Protein AF-A0A6L9ZTM5-F1 (afdb_monomer_lite)

Radius of gyration: 15.93 Å; chains: 1; bounding box: 37×45×43 Å

Sequence (130 aa):
MGIHNPERLGELWDSTRLSVILDEINKISDKIVLSGGWAWHFMTPENHTEFKHAHDHKDVDIFVKPDNFGELIAQLKQQEYEKTWTRFDRLPGSNTFSRYTKFVPLAGETIKVMLDIFVEEVPTLTSSRP

pLDDT: mean 88.81, std 12.76, range [39.16, 98.44]

Structure (mmCIF, N/CA/C/O backbone):
data_AF-A0A6L9ZTM5-F1
#
_entry.id   AF-A0A6L9ZTM5-F1
#
loop_
_atom_site.group_PDB
_atom_site.id
_atom_site.type_symbol
_atom_site.label_atom_id
_atom_site.label_alt_id
_atom_site.label_comp_id
_atom_site.label_asym_id
_atom_site.label_entity_id
_atom_site.label_seq_id
_atom_site.pdbx_PDB_ins_code
_atom_site.Cartn_x
_atom_site.Cartn_y
_atom_site.Cartn_z
_atom_site.occupancy
_atom_site.B_iso_or_equiv
_atom_site.auth_seq_id
_atom_site.auth_comp_id
_atom_site.auth_asym_id
_atom_site.auth_atom_id
_atom_site.pdbx_PDB_model_num
ATOM 1 N N . MET A 1 1 ? 17.122 -10.404 11.036 1.00 39.16 1 MET A N 1
ATOM 2 C CA . MET A 1 1 ? 16.192 -10.478 12.181 1.00 39.16 1 MET A CA 1
ATOM 3 C C . MET A 1 1 ? 16.160 -9.111 12.833 1.00 39.16 1 MET A C 1
ATOM 5 O O . MET A 1 1 ? 17.159 -8.714 13.419 1.00 39.16 1 MET A O 1
ATOM 9 N N . GLY A 1 2 ? 15.090 -8.343 12.617 1.00 43.59 2 GLY A N 1
ATOM 10 C CA . GLY A 1 2 ? 14.920 -7.056 13.290 1.00 43.59 2 GLY A CA 1
ATOM 11 C C . GLY A 1 2 ? 14.806 -7.273 14.796 1.00 43.59 2 GLY A C 1
ATOM 12 O O . GLY A 1 2 ? 14.263 -8.284 15.233 1.00 43.59 2 GLY A O 1
ATOM 13 N N . ILE A 1 3 ? 15.367 -6.355 15.578 1.00 44.06 3 ILE 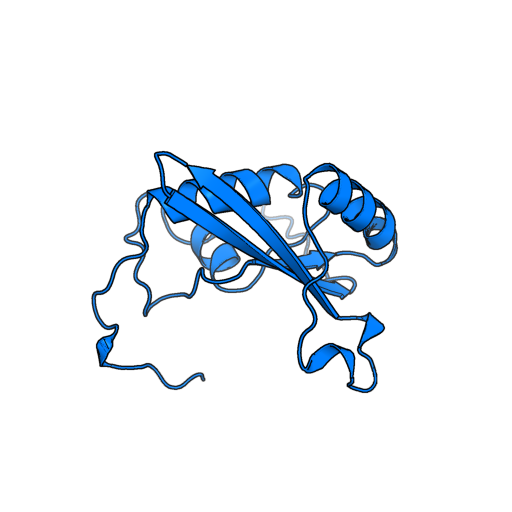A N 1
ATOM 14 C CA . ILE A 1 3 ? 15.304 -6.376 17.040 1.00 44.06 3 ILE A CA 1
ATOM 15 C C . ILE A 1 3 ? 13.820 -6.352 17.429 1.00 44.06 3 ILE A C 1
ATOM 17 O O . ILE A 1 3 ? 13.148 -5.339 17.234 1.00 44.06 3 ILE A O 1
ATOM 21 N N . HIS A 1 4 ? 13.295 -7.477 17.924 1.00 54.94 4 HIS A N 1
ATOM 22 C CA . HIS A 1 4 ? 11.971 -7.529 18.538 1.00 54.94 4 HIS A CA 1
ATOM 23 C C . HIS A 1 4 ? 11.973 -6.529 19.693 1.00 54.94 4 HIS A C 1
ATOM 25 O O . HIS A 1 4 ? 12.693 -6.743 20.663 1.00 54.94 4 HIS A O 1
ATOM 31 N N . ASN A 1 5 ? 11.208 -5.436 19.589 1.00 60.81 5 ASN A N 1
ATOM 32 C CA . ASN A 1 5 ? 10.960 -4.586 20.748 1.00 60.81 5 ASN A CA 1
ATOM 33 C C . ASN A 1 5 ? 10.039 -5.373 21.702 1.00 60.81 5 ASN A C 1
ATOM 35 O O . ASN A 1 5 ? 8.872 -5.575 21.345 1.00 60.81 5 ASN A O 1
ATOM 39 N N . PRO A 1 6 ? 10.522 -5.819 22.879 1.00 63.88 6 PRO A N 1
ATOM 40 C CA . PRO A 1 6 ? 9.717 -6.599 23.816 1.00 63.88 6 PRO A CA 1
ATOM 41 C C . PRO A 1 6 ? 8.488 -5.828 24.313 1.00 63.88 6 PRO A C 1
ATOM 43 O O . PRO A 1 6 ? 7.494 -6.441 24.685 1.00 63.88 6 PRO A O 1
ATOM 46 N N . GLU A 1 7 ? 8.527 -4.493 24.268 1.00 66.69 7 GLU A N 1
ATOM 47 C CA . GLU A 1 7 ? 7.440 -3.616 24.716 1.00 66.69 7 GLU A CA 1
ATOM 48 C C . GLU A 1 7 ? 6.182 -3.714 23.844 1.00 66.69 7 GLU A C 1
ATOM 50 O O . GLU A 1 7 ? 5.101 -3.367 24.300 1.00 66.69 7 GLU A O 1
ATOM 55 N N . ARG A 1 8 ? 6.298 -4.220 22.607 1.00 66.06 8 ARG A N 1
ATOM 56 C CA . ARG A 1 8 ? 5.160 -4.377 21.680 1.00 66.06 8 ARG A CA 1
ATOM 57 C C . ARG A 1 8 ? 4.513 -5.763 21.754 1.00 66.06 8 ARG A C 1
ATOM 59 O O . ARG A 1 8 ? 3.642 -6.089 20.940 1.00 66.06 8 ARG A O 1
ATOM 66 N N . LEU A 1 9 ? 4.960 -6.610 22.683 1.00 76.00 9 LEU A N 1
ATOM 67 C CA . LEU A 1 9 ? 4.402 -7.943 22.876 1.00 76.00 9 LEU A CA 1
ATOM 68 C C . LEU A 1 9 ? 2.940 -7.823 23.333 1.00 76.00 9 LEU A C 1
ATOM 70 O O . LEU A 1 9 ? 2.634 -7.149 24.309 1.00 76.00 9 LEU A O 1
ATOM 74 N N . GLY A 1 10 ? 2.032 -8.468 22.601 1.00 82.81 10 GLY A N 1
ATOM 75 C CA . GLY A 1 10 ? 0.589 -8.393 22.851 1.00 82.81 10 GLY A CA 1
ATOM 76 C C . GLY A 1 10 ? -0.131 -7.175 22.259 1.00 82.81 10 GLY A C 1
ATOM 77 O O . GLY A 1 10 ? -1.358 -7.158 22.277 1.00 82.81 10 GLY A O 1
ATOM 78 N N . GLU A 1 11 ? 0.571 -6.189 21.683 1.00 89.38 11 GLU A N 1
ATOM 79 C CA . GLU A 1 11 ? -0.117 -5.088 21.001 1.00 89.38 11 GLU A CA 1
ATOM 80 C C . GLU A 1 11 ? -0.790 -5.560 19.707 1.00 89.38 11 GLU A C 1
ATOM 82 O O . GLU A 1 11 ? -0.171 -6.218 18.862 1.00 89.38 11 GLU A O 1
ATOM 87 N N . LEU A 1 12 ? -2.038 -5.134 19.525 1.00 92.25 12 LEU A N 1
ATOM 88 C CA . LEU A 1 12 ? -2.815 -5.388 18.320 1.00 92.25 12 LEU A CA 1
ATOM 89 C C . LEU A 1 12 ? -2.638 -4.274 17.291 1.00 92.25 12 LEU A C 1
ATOM 91 O O . LEU A 1 12 ? -2.396 -3.103 17.619 1.00 92.25 12 LEU A O 1
ATOM 95 N N . TRP A 1 13 ? -2.776 -4.655 16.030 1.00 92.88 13 TRP A N 1
ATOM 96 C CA . TRP A 1 13 ? -3.090 -3.721 14.967 1.00 92.88 13 TRP A CA 1
ATOM 97 C C . TRP A 1 13 ? -4.520 -3.213 15.108 1.00 92.88 13 TRP A C 1
ATOM 99 O O . TRP A 1 13 ? -5.433 -3.953 15.466 1.00 92.88 13 TRP A O 1
ATOM 109 N N . ASP A 1 14 ? -4.697 -1.927 14.822 1.00 91.94 14 ASP A N 1
ATOM 110 C CA . ASP A 1 14 ? -6.020 -1.326 14.743 1.00 91.94 14 ASP A CA 1
ATOM 111 C C . ASP A 1 14 ? -6.754 -1.860 13.503 1.00 91.94 14 ASP A C 1
ATOM 113 O O . ASP A 1 14 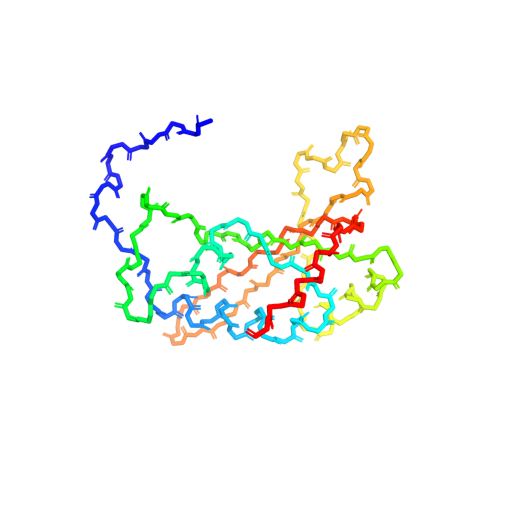? -6.262 -1.735 12.379 1.00 91.94 14 ASP A O 1
ATOM 117 N N . SER A 1 15 ? -7.917 -2.481 13.702 1.00 92.25 15 SER A N 1
ATOM 118 C CA . SER A 1 15 ? -8.669 -3.137 12.625 1.00 92.25 15 SER A CA 1
ATOM 119 C C . SER A 1 15 ? -9.186 -2.145 11.584 1.00 92.25 15 SER A C 1
ATOM 121 O O . SER A 1 15 ? -9.223 -2.466 10.397 1.00 92.25 15 SER A O 1
ATOM 123 N N . THR A 1 16 ? -9.521 -0.924 12.005 1.00 92.94 16 THR A N 1
ATOM 124 C CA . THR A 1 16 ? -9.955 0.155 11.112 1.00 92.94 16 THR A CA 1
ATOM 125 C C . THR A 1 16 ? -8.834 0.530 10.144 1.00 92.94 16 THR A C 1
ATOM 127 O O . THR A 1 16 ? -9.039 0.579 8.930 1.00 92.94 16 THR A O 1
ATOM 130 N N . ARG A 1 17 ? -7.613 0.709 10.659 1.00 94.31 17 ARG A N 1
ATOM 131 C CA . ARG A 1 17 ? -6.405 0.931 9.861 1.00 94.31 17 ARG A CA 1
ATOM 132 C C . ARG A 1 17 ? -6.164 -0.212 8.879 1.00 94.31 17 ARG A C 1
ATOM 134 O O . ARG A 1 17 ? -5.852 0.065 7.723 1.00 94.31 17 ARG A O 1
ATOM 141 N N . LEU A 1 18 ? -6.283 -1.465 9.323 1.00 94.44 18 LEU A N 1
ATOM 142 C CA . LEU A 1 18 ? -6.083 -2.619 8.442 1.00 94.44 18 LEU A CA 1
ATOM 143 C C . LEU A 1 18 ? -7.101 -2.638 7.300 1.00 94.44 18 LEU A C 1
ATOM 145 O O . LEU A 1 18 ? -6.702 -2.815 6.155 1.00 94.44 18 LEU A O 1
ATOM 149 N N . SER A 1 19 ? -8.379 -2.373 7.586 1.00 95.00 19 SER A N 1
ATOM 150 C CA . SER A 1 19 ? -9.425 -2.283 6.560 1.00 95.00 19 SER A CA 1
ATOM 151 C C . SER A 1 19 ? -9.096 -1.229 5.503 1.00 95.00 19 SER A C 1
ATOM 153 O O . SER A 1 19 ? -9.176 -1.511 4.313 1.00 95.00 19 SER A O 1
ATOM 155 N N . VAL A 1 20 ? -8.675 -0.032 5.924 1.00 96.69 20 VAL A N 1
ATOM 156 C CA . VAL A 1 20 ? -8.319 1.049 4.991 1.00 96.69 20 VAL A CA 1
ATOM 157 C C . VAL A 1 20 ? -7.146 0.653 4.098 1.00 96.69 20 VAL A C 1
ATOM 159 O O . VAL A 1 20 ? -7.171 0.908 2.897 1.00 96.69 20 VAL A O 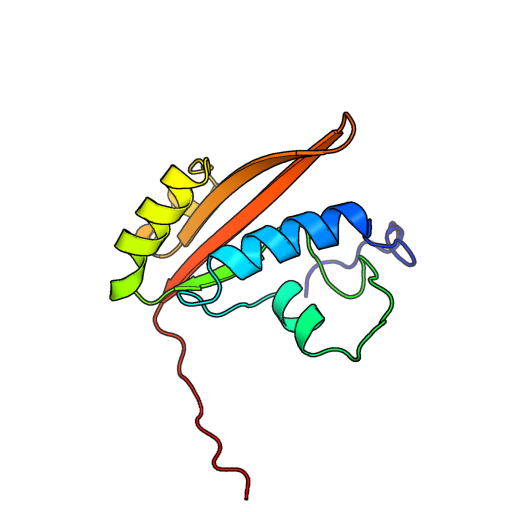1
ATOM 162 N N . ILE A 1 21 ? -6.107 0.038 4.665 1.00 97.00 21 ILE A N 1
ATOM 163 C CA . ILE A 1 21 ? -4.938 -0.373 3.879 1.00 97.00 21 ILE A CA 1
ATOM 164 C C . ILE A 1 21 ? -5.308 -1.515 2.926 1.00 97.00 21 ILE A C 1
ATOM 166 O O . ILE A 1 21 ? -4.907 -1.482 1.765 1.00 97.00 21 ILE A O 1
ATOM 170 N N . LEU A 1 22 ? -6.111 -2.480 3.378 1.00 96.19 22 LEU A N 1
ATOM 171 C CA . LEU A 1 22 ? -6.603 -3.579 2.552 1.00 96.19 22 LEU A CA 1
ATOM 172 C C . LEU A 1 22 ? -7.407 -3.068 1.345 1.00 96.19 22 LEU A C 1
ATOM 174 O O . LEU A 1 22 ? -7.189 -3.527 0.224 1.00 96.19 22 LEU A O 1
ATOM 178 N N . ASP A 1 23 ? -8.272 -2.073 1.547 1.00 97.31 23 ASP A N 1
ATOM 179 C CA . ASP A 1 23 ? -9.021 -1.432 0.462 1.00 97.31 23 ASP A CA 1
ATOM 180 C C . ASP A 1 23 ? -8.099 -0.768 -0.568 1.00 97.31 23 ASP A C 1
ATOM 182 O O . ASP A 1 23 ? -8.369 -0.817 -1.769 1.00 97.31 23 ASP A O 1
ATOM 186 N N . GLU A 1 24 ? -6.997 -0.155 -0.130 1.00 97.75 24 GLU A N 1
ATOM 187 C CA . GLU A 1 24 ? -6.007 0.426 -1.038 1.00 97.75 24 GLU A CA 1
ATOM 188 C C . GLU A 1 24 ? -5.186 -0.645 -1.776 1.00 97.75 24 GLU A C 1
ATOM 190 O O . GLU A 1 24 ? -4.957 -0.499 -2.977 1.00 97.75 24 GLU A O 1
ATOM 195 N N . ILE A 1 25 ? -4.807 -1.746 -1.114 1.00 97.38 25 ILE A N 1
ATOM 196 C CA . ILE A 1 25 ? -4.125 -2.891 -1.749 1.00 97.38 25 ILE A CA 1
ATOM 197 C C . ILE A 1 25 ? -5.001 -3.483 -2.855 1.00 97.38 25 ILE A C 1
ATOM 199 O O . ILE A 1 25 ? -4.534 -3.698 -3.976 1.00 97.38 25 ILE A O 1
ATOM 203 N N . ASN A 1 26 ? -6.286 -3.700 -2.571 1.00 97.00 26 ASN A N 1
ATOM 204 C CA . ASN A 1 26 ? -7.224 -4.297 -3.519 1.00 97.00 26 ASN A CA 1
ATOM 205 C C . ASN A 1 26 ? -7.322 -3.489 -4.824 1.00 97.00 26 ASN A C 1
ATOM 207 O O . ASN A 1 26 ? -7.401 -4.079 -5.903 1.00 97.00 26 ASN A O 1
ATOM 211 N N . LYS A 1 27 ? -7.224 -2.154 -4.755 1.00 97.50 27 LYS A N 1
ATOM 212 C CA . LYS A 1 27 ? -7.294 -1.260 -5.927 1.00 97.50 27 LYS A CA 1
ATOM 213 C C . LYS A 1 27 ? -6.139 -1.428 -6.914 1.00 97.50 27 LYS A C 1
ATOM 215 O O . LYS A 1 27 ? -6.292 -1.017 -8.061 1.00 97.50 27 LYS A O 1
ATOM 220 N N . ILE A 1 28 ? -5.000 -1.968 -6.483 1.00 97.06 28 ILE A N 1
ATOM 221 C CA . ILE A 1 28 ? -3.793 -2.136 -7.314 1.00 97.06 28 ILE A CA 1
ATOM 222 C C . ILE A 1 28 ? -3.377 -3.603 -7.483 1.00 97.06 28 ILE A C 1
ATOM 224 O O . ILE A 1 28 ? -2.348 -3.887 -8.097 1.00 97.06 28 ILE A O 1
ATOM 228 N N . SER A 1 29 ? -4.155 -4.530 -6.920 1.00 95.62 29 SER A N 1
ATOM 229 C CA . SER A 1 29 ? -3.810 -5.951 -6.790 1.00 95.62 29 SER A CA 1
ATOM 230 C C . SER A 1 29 ? -3.573 -6.674 -8.122 1.00 95.62 29 SER A C 1
ATOM 232 O O . SER A 1 29 ? -2.836 -7.653 -8.161 1.00 95.62 29 SER A O 1
ATOM 234 N N . ASP A 1 30 ? -4.127 -6.169 -9.224 1.00 95.06 30 ASP A N 1
ATOM 235 C CA . ASP A 1 30 ? -3.961 -6.706 -10.578 1.00 95.06 30 ASP A CA 1
ATOM 236 C C . ASP A 1 30 ? -2.574 -6.438 -11.187 1.00 95.06 30 ASP A C 1
ATOM 238 O O . ASP A 1 30 ? -2.197 -7.070 -12.175 1.00 95.06 30 ASP A O 1
ATOM 242 N N . LYS A 1 31 ? -1.802 -5.509 -10.610 1.00 95.06 31 LYS A N 1
ATOM 243 C CA . LYS A 1 31 ? -0.511 -5.054 -11.156 1.00 95.06 31 LYS A CA 1
ATOM 244 C C . LYS A 1 31 ? 0.691 -5.439 -10.305 1.00 95.06 31 LYS A C 1
ATOM 246 O O . LYS A 1 31 ? 1.823 -5.205 -10.735 1.00 95.06 31 LYS A O 1
ATOM 251 N N . ILE A 1 32 ? 0.466 -5.999 -9.119 1.00 95.94 32 ILE A N 1
ATOM 252 C CA . ILE A 1 32 ? 1.502 -6.168 -8.100 1.00 95.94 32 ILE A CA 1
ATOM 253 C C . ILE A 1 32 ? 1.630 -7.613 -7.621 1.00 95.94 32 ILE A C 1
ATOM 255 O O . ILE A 1 32 ? 0.718 -8.424 -7.747 1.00 95.94 32 ILE A O 1
ATOM 259 N N . VAL A 1 33 ? 2.762 -7.906 -6.992 1.00 96.31 33 VAL A N 1
ATOM 260 C CA . VAL A 1 33 ? 2.942 -9.059 -6.112 1.00 96.31 33 VAL A CA 1
ATOM 261 C C . VAL A 1 33 ? 3.166 -8.529 -4.702 1.00 96.31 33 VAL A C 1
ATOM 263 O O . VAL A 1 33 ? 4.074 -7.735 -4.467 1.00 96.31 33 VAL A O 1
ATOM 266 N N . LEU A 1 34 ? 2.328 -8.951 -3.763 1.00 96.00 34 LEU A N 1
ATOM 267 C CA . LEU A 1 34 ? 2.401 -8.530 -2.368 1.00 96.00 34 LEU A CA 1
ATOM 268 C C . LEU A 1 34 ? 3.503 -9.293 -1.614 1.00 96.00 34 LEU A C 1
ATOM 270 O O . LEU A 1 34 ? 3.710 -10.483 -1.851 1.00 96.00 34 LEU A O 1
ATOM 274 N N . SER A 1 35 ? 4.186 -8.623 -0.687 1.00 95.25 35 SER A N 1
ATOM 275 C CA . SER A 1 35 ? 5.245 -9.191 0.154 1.00 95.25 35 SER A CA 1
ATOM 276 C C . SER A 1 35 ? 5.114 -8.719 1.612 1.00 95.25 35 SER A C 1
ATOM 278 O O . SER A 1 35 ? 4.102 -8.137 2.012 1.00 95.25 35 SER A O 1
ATOM 280 N N . GLY A 1 36 ? 6.124 -9.012 2.432 1.00 93.88 36 GLY A N 1
ATOM 281 C CA . GLY A 1 36 ? 6.241 -8.503 3.797 1.00 93.88 36 GLY A CA 1
ATOM 282 C C . GLY A 1 36 ? 5.131 -8.993 4.729 1.00 93.88 36 GLY A C 1
ATOM 283 O O . GLY A 1 36 ? 4.632 -10.115 4.602 1.00 93.88 36 GLY A O 1
ATOM 284 N N . GLY A 1 37 ? 4.752 -8.151 5.694 1.00 93.88 37 GLY A N 1
ATOM 285 C CA . GLY A 1 37 ? 3.705 -8.489 6.662 1.00 93.88 37 GLY A CA 1
ATOM 286 C C . GLY A 1 37 ? 2.331 -8.675 6.018 1.00 93.88 37 GLY A C 1
ATOM 287 O O . GLY A 1 37 ? 1.591 -9.580 6.398 1.00 93.88 37 GLY A O 1
ATOM 288 N N . TRP A 1 38 ? 2.027 -7.911 4.968 1.00 95.50 38 TRP A N 1
ATOM 289 C CA . TRP A 1 38 ? 0.761 -8.034 4.250 1.00 95.50 38 TRP A CA 1
ATOM 290 C C . TRP A 1 38 ? 0.632 -9.352 3.485 1.00 95.50 38 TRP A C 1
ATOM 292 O O . TRP A 1 38 ? -0.444 -9.937 3.490 1.00 95.50 38 TRP A O 1
ATOM 302 N N . ALA A 1 39 ? 1.705 -9.903 2.910 1.00 94.50 39 ALA A N 1
ATOM 303 C CA . ALA A 1 39 ? 1.640 -11.264 2.369 1.00 94.50 39 ALA A CA 1
ATOM 304 C C . ALA A 1 39 ? 1.327 -12.299 3.464 1.00 94.50 39 ALA A C 1
ATOM 306 O O . ALA A 1 39 ? 0.555 -13.230 3.234 1.00 94.50 39 ALA A O 1
ATOM 307 N N . TRP A 1 40 ? 1.881 -12.131 4.673 1.00 93.00 40 TRP A N 1
ATOM 308 C CA . TRP A 1 40 ? 1.593 -13.031 5.794 1.00 93.00 40 TRP A CA 1
ATOM 309 C C . TRP A 1 40 ? 0.131 -12.967 6.251 1.00 93.00 40 TRP A C 1
ATOM 311 O O . TRP A 1 40 ? -0.441 -14.016 6.549 1.00 93.00 40 TRP A O 1
ATOM 321 N N . HIS A 1 41 ? -0.498 -11.785 6.214 1.00 92.12 41 HIS A N 1
ATOM 322 C CA . HIS A 1 41 ? -1.936 -11.623 6.473 1.00 92.12 41 HIS A CA 1
ATOM 323 C C . HIS A 1 41 ? -2.785 -12.554 5.595 1.00 92.12 41 HIS A C 1
ATOM 325 O O . HIS A 1 41 ? -3.616 -13.294 6.114 1.00 92.12 41 HIS A O 1
ATOM 331 N N . PHE A 1 42 ? -2.530 -12.591 4.283 1.00 90.50 42 PHE A N 1
ATOM 332 C CA . PHE A 1 42 ? -3.298 -13.427 3.347 1.00 90.50 42 PHE A CA 1
ATOM 333 C C . PHE A 1 42 ? -2.970 -14.925 3.413 1.00 90.50 42 PHE A C 1
ATOM 335 O O . PHE A 1 42 ? -3.762 -15.747 2.960 1.00 90.50 42 PHE A O 1
ATOM 342 N N . MET A 1 43 ? -1.804 -15.300 3.944 1.00 91.31 43 MET A N 1
ATOM 343 C CA . MET A 1 43 ? -1.406 -16.708 4.097 1.00 91.31 43 MET A CA 1
ATOM 344 C C . MET A 1 43 ? -1.863 -17.329 5.422 1.00 91.31 43 MET A C 1
ATOM 346 O O . MET A 1 43 ? -1.805 -18.549 5.587 1.00 91.31 43 MET A O 1
ATOM 350 N N . THR A 1 44 ? -2.273 -16.503 6.380 1.00 90.56 44 THR A N 1
ATOM 351 C CA . THR A 1 44 ? -2.700 -16.938 7.711 1.00 90.56 44 THR A CA 1
ATOM 352 C C . THR A 1 44 ? -4.199 -17.277 7.695 1.00 90.56 44 THR A C 1
ATOM 354 O O . THR A 1 44 ? -4.931 -16.722 6.875 1.00 90.56 44 THR A O 1
ATOM 357 N N . PRO A 1 45 ? -4.698 -18.193 8.556 1.00 92.19 45 PRO A N 1
ATOM 358 C CA . PRO A 1 45 ? -6.124 -18.503 8.613 1.00 92.19 45 PRO A CA 1
ATOM 359 C C . PRO A 1 45 ? -7.017 -17.270 8.776 1.00 92.19 45 PRO A C 1
ATOM 361 O O . PRO A 1 45 ? -6.631 -16.264 9.381 1.00 92.19 45 PRO A O 1
ATOM 364 N N . GLU A 1 46 ? -8.246 -17.380 8.283 1.00 87.62 46 GLU A N 1
ATOM 365 C CA . GLU A 1 46 ? -9.269 -16.358 8.489 1.00 87.62 46 GLU A CA 1
ATOM 366 C C . GLU A 1 46 ? -9.486 -16.089 9.987 1.00 87.62 46 GLU A C 1
ATOM 368 O O . GLU A 1 46 ? -9.421 -16.999 10.817 1.00 87.62 46 GLU A O 1
ATOM 373 N N . ASN A 1 47 ? -9.776 -14.830 10.330 1.00 85.88 47 ASN A N 1
ATOM 374 C CA . ASN A 1 47 ? -10.008 -14.360 11.704 1.00 85.88 47 ASN A CA 1
ATOM 375 C C . ASN A 1 47 ? -8.814 -14.518 12.663 1.00 85.88 47 ASN A C 1
ATOM 377 O O . ASN A 1 47 ? -9.001 -14.511 13.882 1.00 85.88 47 ASN A O 1
ATOM 381 N N . HIS A 1 48 ? -7.591 -14.661 12.148 1.00 89.25 48 HIS A N 1
ATOM 382 C CA . HIS A 1 48 ? -6.408 -14.635 12.999 1.00 89.25 48 HIS A CA 1
ATOM 383 C C . HIS A 1 48 ? -6.238 -13.277 13.690 1.00 89.25 48 HIS A C 1
ATOM 385 O O . HIS A 1 48 ? -6.594 -12.222 13.163 1.00 89.25 48 HIS A O 1
ATOM 391 N N . THR A 1 49 ? -5.666 -13.310 14.891 1.00 90.25 49 THR A N 1
ATOM 392 C CA . THR A 1 49 ? -5.394 -12.096 15.654 1.00 90.25 49 THR A CA 1
ATOM 393 C C . THR A 1 49 ? -4.154 -11.389 15.120 1.00 90.25 49 THR A C 1
ATOM 395 O O . THR A 1 49 ? -3.067 -11.962 15.036 1.00 90.25 49 THR A O 1
ATOM 398 N N . GLU A 1 50 ? -4.325 -10.111 14.814 1.00 90.69 50 GLU A N 1
ATOM 399 C CA . GLU A 1 50 ? -3.337 -9.265 14.162 1.00 90.69 50 GLU A CA 1
ATOM 400 C C . GLU A 1 50 ? -2.382 -8.604 15.164 1.00 90.69 50 GLU A C 1
ATOM 402 O O . GLU A 1 50 ? -2.582 -7.473 15.616 1.00 90.69 50 GLU A O 1
ATOM 407 N N . PHE A 1 51 ? -1.337 -9.332 15.558 1.00 89.75 51 PHE A N 1
ATOM 408 C CA . PHE A 1 51 ? -0.345 -8.851 16.516 1.00 89.75 51 PHE A CA 1
ATOM 409 C C . PHE A 1 51 ? 0.812 -8.106 15.846 1.00 89.75 51 PHE A C 1
ATOM 411 O O . PHE A 1 51 ? 1.556 -8.664 15.045 1.00 89.75 51 PHE A O 1
ATOM 418 N N . LYS A 1 52 ? 1.092 -6.887 16.316 1.00 89.25 52 LYS A N 1
ATOM 419 C CA . LYS A 1 52 ? 2.204 -6.042 15.839 1.00 89.25 52 LYS A CA 1
ATOM 420 C C . LYS A 1 52 ? 3.599 -6.653 15.968 1.00 89.25 52 LYS A C 1
ATOM 422 O O . LYS A 1 52 ? 4.536 -6.165 15.337 1.00 89.25 52 LYS A O 1
ATOM 427 N N . HIS A 1 53 ? 3.769 -7.629 16.857 1.00 85.31 53 HIS A N 1
ATOM 428 C CA . HIS A 1 53 ? 5.036 -8.333 17.052 1.00 85.31 53 HIS A CA 1
ATOM 429 C C . HIS A 1 53 ? 5.174 -9.565 16.152 1.00 85.31 53 HIS A C 1
ATOM 431 O O . HIS A 1 53 ? 6.289 -10.053 15.998 1.00 85.31 53 HIS A O 1
ATOM 437 N N . ALA A 1 54 ? 4.072 -10.077 15.601 1.00 85.94 54 ALA A N 1
ATOM 438 C CA . ALA A 1 54 ? 4.082 -11.233 14.718 1.00 85.94 54 ALA A CA 1
ATOM 439 C C . ALA A 1 54 ? 4.409 -10.804 13.277 1.00 85.94 54 ALA A C 1
ATOM 441 O O . ALA A 1 54 ? 5.265 -11.406 12.632 1.00 85.94 54 ALA A O 1
ATOM 442 N N . HIS A 1 55 ? 3.828 -9.687 12.835 1.00 85.00 55 HIS A N 1
ATOM 443 C CA . HIS A 1 55 ? 4.090 -9.046 11.549 1.00 85.00 55 HIS A CA 1
ATOM 444 C C . HIS A 1 55 ? 3.808 -7.547 11.587 1.00 85.00 55 HIS A C 1
ATOM 446 O O . HIS A 1 55 ? 2.987 -7.043 12.361 1.00 85.00 55 HIS A O 1
ATOM 452 N N . ASP A 1 56 ? 4.533 -6.817 10.741 1.00 87.00 56 ASP A N 1
ATOM 453 C CA . ASP A 1 56 ? 4.395 -5.370 10.614 1.00 87.00 56 ASP A CA 1
ATOM 454 C C . ASP A 1 56 ? 3.471 -5.014 9.437 1.00 87.00 56 ASP A C 1
ATOM 456 O O . ASP A 1 56 ? 3.643 -5.535 8.341 1.00 87.00 56 ASP A O 1
ATOM 460 N N . HIS A 1 57 ? 2.530 -4.097 9.673 1.00 91.88 57 HIS A N 1
ATOM 461 C CA . HIS A 1 57 ? 1.592 -3.529 8.692 1.00 91.88 57 HIS A CA 1
ATOM 462 C C . HIS A 1 57 ? 1.743 -2.003 8.573 1.00 91.88 57 HIS A C 1
ATOM 464 O O . HIS A 1 57 ? 0.799 -1.283 8.229 1.00 91.88 57 HIS A O 1
ATOM 470 N N . LYS A 1 58 ? 2.909 -1.453 8.941 1.00 92.19 58 LYS A N 1
ATOM 471 C CA . LYS A 1 58 ? 3.191 -0.011 8.790 1.00 92.19 58 LYS A CA 1
ATOM 472 C C . LYS A 1 58 ? 3.168 0.423 7.332 1.00 92.19 58 LYS A C 1
ATOM 474 O O . LYS A 1 58 ? 2.580 1.464 7.031 1.00 92.19 58 LYS A O 1
ATOM 479 N N . ASP 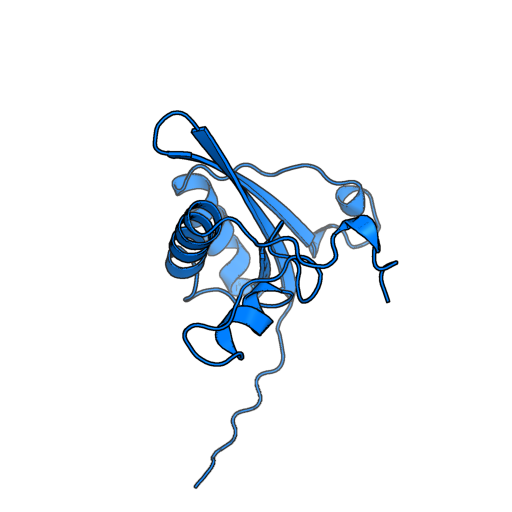A 1 59 ? 3.833 -0.342 6.484 1.00 94.44 59 ASP A N 1
ATOM 480 C CA . ASP A 1 59 ? 3.950 -0.189 5.042 1.00 94.44 59 ASP A CA 1
ATOM 481 C C . ASP A 1 59 ? 3.480 -1.462 4.331 1.00 94.44 59 ASP A C 1
ATOM 483 O O . ASP A 1 59 ? 3.301 -2.518 4.938 1.00 94.44 59 ASP A O 1
ATOM 487 N N . VAL A 1 60 ? 3.205 -1.316 3.039 1.00 97.81 60 VAL A N 1
ATOM 488 C CA . VAL A 1 60 ? 2.858 -2.403 2.131 1.00 97.81 60 VAL A CA 1
ATOM 489 C C . VAL A 1 60 ? 4.035 -2.608 1.189 1.00 97.81 60 VAL A C 1
ATOM 491 O O . VAL A 1 60 ? 4.275 -1.777 0.313 1.00 97.81 60 VAL A O 1
ATOM 494 N N . ASP A 1 61 ? 4.754 -3.712 1.362 1.00 96.94 61 ASP A N 1
ATOM 495 C CA . ASP A 1 61 ? 5.820 -4.114 0.448 1.00 96.94 61 ASP A CA 1
ATOM 496 C C . ASP A 1 61 ? 5.216 -4.763 -0.798 1.00 96.94 61 ASP A C 1
ATOM 498 O O . ASP A 1 61 ? 4.529 -5.787 -0.711 1.00 96.94 61 ASP A O 1
ATOM 502 N N . ILE A 1 62 ? 5.477 -4.181 -1.966 1.00 97.56 62 ILE A N 1
ATOM 503 C CA . ILE A 1 62 ? 4.947 -4.657 -3.242 1.00 97.56 62 ILE A CA 1
ATOM 504 C C . ILE A 1 62 ? 6.053 -4.753 -4.286 1.00 97.56 62 ILE A C 1
ATOM 506 O O . ILE A 1 62 ? 6.896 -3.867 -4.415 1.00 97.56 62 ILE A O 1
ATOM 510 N N . PHE A 1 63 ? 6.013 -5.811 -5.082 1.00 97.31 63 PHE A N 1
ATOM 511 C CA . PHE A 1 63 ? 6.799 -5.931 -6.298 1.00 97.31 63 PHE A CA 1
ATOM 512 C C . PHE A 1 63 ? 5.929 -5.620 -7.506 1.00 97.31 63 PHE A C 1
ATOM 514 O O . PHE A 1 63 ? 4.758 -5.996 -7.560 1.00 97.31 63 PHE A O 1
ATOM 521 N N . VAL A 1 64 ? 6.506 -4.957 -8.498 1.00 96.81 64 VAL A N 1
ATOM 522 C CA . VAL A 1 64 ? 5.846 -4.643 -9.764 1.00 96.81 64 VAL A CA 1
ATOM 523 C C . VAL A 1 64 ? 6.794 -4.941 -10.914 1.00 96.81 64 VAL A C 1
ATOM 525 O O . VAL A 1 64 ? 7.971 -4.575 -10.879 1.00 96.81 64 VAL A O 1
ATOM 528 N N . LYS A 1 65 ? 6.271 -5.586 -11.962 1.00 95.50 65 LYS A N 1
ATOM 529 C CA . LYS A 1 65 ? 7.041 -5.807 -13.188 1.00 95.50 65 LYS A CA 1
ATOM 530 C C . L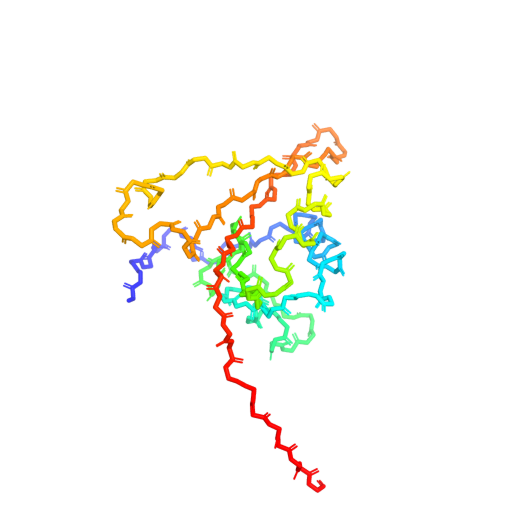YS A 1 65 ? 7.422 -4.459 -13.813 1.00 95.50 65 LYS A C 1
ATOM 532 O O . LYS A 1 65 ? 6.567 -3.571 -13.848 1.00 95.50 65 LYS A O 1
ATOM 537 N N . PRO A 1 66 ? 8.639 -4.306 -14.370 1.00 94.62 66 PRO A N 1
ATOM 538 C CA . PRO A 1 66 ? 9.057 -3.061 -15.017 1.00 94.62 66 PRO A CA 1
ATOM 539 C C . PRO A 1 66 ? 8.041 -2.517 -16.036 1.00 94.62 66 PRO A C 1
ATOM 541 O O . PRO A 1 66 ? 7.761 -1.319 -16.033 1.00 94.62 66 PRO A O 1
ATOM 544 N N . ASP A 1 67 ? 7.418 -3.398 -16.824 1.00 94.88 67 ASP A N 1
ATOM 545 C CA . ASP A 1 67 ? 6.427 -3.035 -17.848 1.00 94.88 67 ASP A CA 1
ATOM 546 C C . ASP A 1 67 ? 5.139 -2.429 -17.263 1.00 94.88 67 ASP A C 1
ATOM 548 O O . ASP A 1 67 ? 4.540 -1.540 -17.865 1.00 94.88 67 ASP A O 1
ATOM 552 N N . ASN A 1 68 ? 4.745 -2.847 -16.056 1.00 95.81 68 ASN A N 1
ATOM 553 C CA . ASN A 1 68 ? 3.552 -2.343 -15.367 1.00 95.81 68 ASN A CA 1
ATOM 554 C C . ASN A 1 68 ? 3.842 -1.095 -14.522 1.00 95.81 68 ASN A C 1
ATOM 556 O O . ASN A 1 68 ? 2.914 -0.428 -14.062 1.00 95.81 68 ASN A O 1
ATOM 560 N N . PHE A 1 69 ? 5.116 -0.766 -14.284 1.00 95.69 69 PHE A N 1
ATOM 561 C CA . PHE A 1 69 ? 5.493 0.286 -13.340 1.00 95.69 69 PHE A CA 1
ATOM 562 C C . PHE A 1 69 ? 4.943 1.657 -13.747 1.00 95.69 69 PHE A C 1
ATOM 564 O O . PHE A 1 69 ? 4.383 2.369 -12.915 1.00 95.69 69 PHE A O 1
ATOM 571 N N . GLY A 1 70 ? 5.051 2.022 -15.028 1.00 95.81 70 GLY A N 1
ATOM 572 C CA . GLY A 1 70 ? 4.549 3.308 -15.521 1.00 95.81 70 GLY A CA 1
ATOM 573 C C . GLY A 1 70 ? 3.041 3.476 -15.312 1.00 95.81 70 GLY A C 1
ATOM 574 O O . GLY A 1 70 ? 2.594 4.525 -14.842 1.00 95.81 70 GLY A O 1
ATOM 575 N N . GLU A 1 71 ? 2.272 2.426 -15.605 1.00 97.50 71 GLU A N 1
ATOM 576 C CA . GLU A 1 71 ? 0.823 2.399 -15.400 1.00 97.50 71 GLU A CA 1
ATOM 577 C C . GLU A 1 71 ? 0.464 2.460 -13.912 1.00 97.50 71 GLU A C 1
ATOM 579 O O . GLU A 1 71 ? -0.372 3.274 -13.517 1.00 97.50 71 GLU A O 1
ATOM 584 N N . LEU A 1 72 ? 1.150 1.678 -13.071 1.00 97.81 72 LEU A N 1
ATOM 585 C CA . LEU A 1 72 ? 0.957 1.702 -11.622 1.00 97.81 72 LEU A CA 1
ATOM 586 C C . LEU A 1 72 ? 1.187 3.109 -11.057 1.00 97.81 72 LEU A C 1
ATOM 588 O O . LEU A 1 72 ? 0.351 3.613 -10.314 1.00 97.81 72 LEU A O 1
ATOM 592 N N . ILE A 1 73 ? 2.277 3.787 -11.434 1.00 97.56 73 ILE A N 1
ATOM 593 C CA . ILE A 1 73 ? 2.549 5.150 -10.954 1.00 97.56 73 ILE A CA 1
ATOM 594 C C . ILE A 1 73 ? 1.480 6.143 -11.428 1.00 97.56 73 ILE A C 1
ATOM 596 O O . ILE A 1 73 ? 1.098 7.037 -10.667 1.00 97.56 73 ILE A O 1
ATOM 600 N N . ALA A 1 74 ? 0.985 6.012 -12.661 1.00 97.81 74 ALA A N 1
ATOM 601 C CA . ALA A 1 74 ? -0.104 6.851 -13.154 1.00 97.81 74 ALA A CA 1
ATOM 602 C C . ALA A 1 74 ? -1.391 6.635 -12.340 1.00 97.81 74 ALA A C 1
ATOM 604 O O . ALA A 1 74 ? -2.014 7.609 -11.914 1.00 97.81 74 ALA A O 1
ATOM 605 N N . GLN A 1 75 ? -1.740 5.377 -12.064 1.00 98.06 75 GLN A N 1
ATOM 606 C CA . GLN A 1 75 ? -2.886 5.012 -11.237 1.00 98.06 75 GLN A CA 1
ATOM 607 C C . GLN A 1 75 ? -2.742 5.538 -9.800 1.00 98.06 75 GLN A C 1
ATOM 609 O O . GLN A 1 75 ? -3.665 6.160 -9.281 1.00 98.06 75 GLN A O 1
ATOM 614 N N . LEU A 1 76 ? -1.579 5.360 -9.168 1.00 98.25 76 LEU A N 1
ATOM 615 C CA . LEU A 1 76 ? -1.316 5.843 -7.809 1.00 98.25 76 LEU A CA 1
ATOM 616 C C . LEU A 1 76 ? -1.474 7.366 -7.707 1.00 98.25 76 LEU A C 1
ATOM 618 O O . LEU A 1 76 ? -2.127 7.856 -6.789 1.00 98.25 76 LEU A O 1
ATOM 622 N N . LYS A 1 77 ? -0.961 8.124 -8.682 1.00 97.88 77 LYS A N 1
ATOM 623 C CA . LYS A 1 77 ? -1.150 9.584 -8.733 1.00 97.88 77 LYS A CA 1
ATOM 624 C C . LYS A 1 77 ? -2.620 9.984 -8.860 1.00 97.88 77 LYS A C 1
ATOM 626 O O . LYS A 1 77 ? -3.045 10.921 -8.196 1.00 97.88 77 LYS A O 1
ATOM 631 N N . GLN A 1 78 ? -3.400 9.279 -9.686 1.00 97.81 78 GLN A N 1
ATOM 632 C CA . GLN A 1 78 ? -4.852 9.503 -9.791 1.00 97.81 78 GLN A CA 1
ATOM 633 C C . GLN A 1 78 ? -5.579 9.187 -8.480 1.00 97.81 78 GLN A C 1
ATOM 635 O O . GLN A 1 78 ? -6.599 9.795 -8.176 1.00 97.81 78 GLN A O 1
ATOM 640 N N . GLN A 1 79 ? -5.039 8.254 -7.699 1.00 97.31 79 GLN A N 1
ATOM 641 C CA . GLN A 1 79 ? -5.520 7.895 -6.370 1.00 97.31 79 GLN A CA 1
ATOM 642 C C . GLN A 1 79 ? -4.928 8.768 -5.252 1.00 97.31 79 GLN A C 1
ATOM 644 O O . GLN A 1 79 ? -5.060 8.395 -4.088 1.00 97.31 79 GLN A O 1
ATOM 649 N N . GLU A 1 80 ? -4.308 9.906 -5.589 1.00 98.00 80 GLU A N 1
ATOM 650 C CA . GLU A 1 80 ? -3.763 10.899 -4.649 1.00 98.00 80 GLU A CA 1
ATOM 651 C C . GLU A 1 80 ? -2.564 10.406 -3.820 1.00 98.00 80 GLU A C 1
ATOM 653 O O . GLU A 1 80 ? -2.273 10.931 -2.746 1.00 98.00 80 GLU A O 1
ATOM 658 N N . TYR A 1 81 ? -1.833 9.405 -4.314 1.00 98.44 81 TYR A N 1
ATOM 659 C CA . TYR A 1 81 ? -0.538 9.052 -3.741 1.00 98.44 81 TYR A CA 1
ATOM 660 C C . TYR A 1 81 ? 0.552 10.028 -4.180 1.00 98.44 81 TYR A C 1
ATOM 662 O O . TYR A 1 81 ? 0.704 10.351 -5.361 1.00 98.44 81 TYR A O 1
ATOM 670 N N . GLU A 1 82 ? 1.411 10.384 -3.231 1.00 97.94 82 GLU A N 1
ATOM 671 C CA . GLU A 1 82 ? 2.580 11.225 -3.459 1.00 97.94 82 GLU A CA 1
ATOM 672 C C . GLU A 1 82 ? 3.877 10.453 -3.227 1.00 97.94 82 GLU A C 1
ATOM 674 O O . GLU A 1 82 ? 4.002 9.665 -2.281 1.00 97.94 82 GLU A O 1
ATOM 679 N N . LYS A 1 83 ? 4.888 10.714 -4.067 1.00 96.69 83 LYS A N 1
ATOM 680 C CA . LYS A 1 83 ? 6.223 10.147 -3.861 1.00 96.69 83 LYS A CA 1
ATOM 681 C C . LYS A 1 83 ? 6.799 10.688 -2.552 1.00 96.69 83 LYS A C 1
ATOM 683 O O . LYS A 1 83 ? 6.985 11.891 -2.389 1.00 96.69 83 LYS A O 1
ATOM 688 N N . THR A 1 84 ? 7.145 9.786 -1.643 1.00 96.25 84 THR A N 1
ATOM 689 C CA . THR A 1 84 ? 7.814 10.103 -0.381 1.00 96.25 84 THR A CA 1
ATOM 690 C C . THR A 1 84 ? 9.303 9.829 -0.515 1.00 96.25 84 THR A C 1
ATOM 692 O O . THR A 1 84 ? 9.710 8.703 -0.787 1.00 96.25 84 THR A O 1
ATOM 695 N N . TRP A 1 85 ? 10.127 10.850 -0.297 1.00 92.62 85 TRP A N 1
ATOM 696 C CA . TRP A 1 85 ? 11.578 10.696 -0.331 1.00 92.62 85 TRP A CA 1
ATOM 697 C C . TRP A 1 85 ? 12.082 9.897 0.869 1.00 92.62 85 TRP A C 1
ATOM 699 O O . TRP A 1 85 ? 11.731 10.166 2.019 1.00 92.62 85 TRP A O 1
ATOM 709 N N . THR A 1 86 ? 12.951 8.937 0.595 1.00 89.81 86 THR A N 1
ATOM 710 C CA . THR A 1 86 ? 13.591 8.072 1.579 1.00 89.81 86 THR A CA 1
ATOM 711 C C . THR A 1 86 ? 15.110 8.231 1.521 1.00 89.81 86 THR A C 1
ATOM 713 O O . THR A 1 86 ? 15.676 8.833 0.606 1.00 89.81 86 THR A O 1
ATOM 716 N N . ARG A 1 87 ? 15.814 7.646 2.495 1.00 87.31 87 ARG A N 1
ATOM 717 C CA . ARG A 1 87 ? 17.283 7.561 2.448 1.00 87.31 87 ARG A CA 1
ATOM 718 C C . ARG A 1 87 ? 17.798 6.702 1.285 1.00 87.31 87 ARG A C 1
ATOM 720 O O . ARG A 1 87 ? 18.951 6.860 0.895 1.00 87.31 87 ARG A O 1
ATOM 727 N N . PHE A 1 88 ? 16.966 5.803 0.756 1.00 84.00 88 PHE A N 1
ATOM 728 C CA . PHE A 1 88 ? 17.341 4.862 -0.298 1.00 84.00 88 PHE A CA 1
ATOM 729 C C . PHE A 1 88 ? 17.352 5.515 -1.683 1.00 84.00 88 PHE A C 1
ATOM 731 O O . PHE A 1 88 ? 18.107 5.081 -2.545 1.00 84.00 88 PHE A O 1
ATOM 738 N N . ASP A 1 89 ? 16.626 6.624 -1.874 1.00 84.69 89 ASP A N 1
ATOM 739 C CA . ASP A 1 89 ? 16.598 7.366 -3.142 1.00 84.69 89 ASP A CA 1
ATOM 740 C C . ASP A 1 89 ? 17.979 7.896 -3.580 1.00 84.69 89 ASP A C 1
ATOM 742 O O . ASP A 1 89 ? 18.189 8.198 -4.753 1.00 84.69 89 ASP A O 1
ATOM 746 N N . ARG A 1 90 ? 18.933 8.017 -2.646 1.00 82.44 90 ARG A N 1
ATOM 747 C CA . ARG A 1 90 ? 20.298 8.511 -2.904 1.00 82.44 90 ARG A CA 1
ATOM 748 C C . ARG A 1 90 ? 21.324 7.402 -3.154 1.00 82.44 90 ARG A C 1
ATOM 750 O O . ARG A 1 90 ? 22.489 7.714 -3.387 1.00 82.44 90 ARG A O 1
ATOM 757 N N . LEU A 1 91 ? 20.934 6.132 -3.049 1.00 78.88 91 LEU A N 1
ATOM 758 C CA . LEU A 1 91 ? 21.857 5.008 -3.190 1.00 78.88 91 LEU A CA 1
ATOM 759 C C . LEU A 1 91 ? 22.022 4.589 -4.662 1.00 78.88 91 LEU A C 1
ATOM 761 O O . LEU A 1 91 ? 21.090 4.741 -5.452 1.00 78.88 91 LEU A O 1
ATOM 765 N N . PRO A 1 92 ? 23.182 4.027 -5.049 1.00 70.56 92 PRO A N 1
ATOM 766 C CA . PRO A 1 92 ? 23.339 3.381 -6.349 1.00 70.56 92 PRO A CA 1
ATOM 767 C C . PRO A 1 92 ? 22.268 2.297 -6.536 1.00 70.56 92 PRO A C 1
ATOM 769 O O . PRO A 1 92 ? 22.089 1.455 -5.660 1.00 70.56 92 PRO A O 1
ATOM 772 N N . GLY A 1 93 ? 21.548 2.329 -7.660 1.00 66.94 93 GLY A N 1
ATOM 773 C CA . GLY A 1 93 ? 20.411 1.433 -7.901 1.00 66.94 93 GLY A CA 1
ATOM 774 C C . GLY A 1 93 ? 19.058 1.945 -7.389 1.00 66.94 93 GLY A C 1
ATOM 775 O O . GLY A 1 93 ? 18.082 1.213 -7.480 1.00 66.94 93 GLY A O 1
ATOM 776 N N . SER A 1 94 ? 18.948 3.198 -6.926 1.00 68.12 94 SER A N 1
ATOM 777 C CA . SER A 1 94 ? 17.694 3.792 -6.418 1.00 68.12 94 SER A CA 1
ATOM 778 C C . SER A 1 94 ? 16.510 3.803 -7.393 1.00 68.12 94 SER A C 1
ATOM 780 O O . SER A 1 94 ? 15.388 4.079 -6.982 1.00 68.12 94 SER A O 1
ATOM 782 N N . ASN A 1 95 ? 16.721 3.468 -8.667 1.00 73.00 95 ASN A N 1
ATOM 783 C CA . ASN A 1 95 ? 15.650 3.337 -9.654 1.00 73.00 95 ASN A CA 1
ATOM 784 C C . ASN A 1 95 ? 14.763 2.101 -9.425 1.00 73.00 95 ASN A C 1
ATOM 786 O O . ASN A 1 95 ? 13.692 2.024 -10.019 1.00 73.00 95 ASN A O 1
ATOM 790 N N . THR A 1 96 ? 15.195 1.136 -8.607 1.00 87.94 96 THR A N 1
ATOM 791 C CA . THR A 1 96 ? 14.438 -0.100 -8.350 1.00 87.94 96 THR A CA 1
ATOM 792 C C . THR A 1 96 ? 13.536 -0.016 -7.125 1.00 87.94 96 THR A C 1
ATOM 794 O O . THR A 1 96 ? 12.766 -0.940 -6.889 1.00 87.94 96 THR A O 1
ATOM 797 N N . PHE A 1 97 ? 13.599 1.073 -6.355 1.00 93.31 97 PHE A N 1
ATOM 798 C CA . PHE A 1 97 ? 12.774 1.270 -5.167 1.00 93.31 97 PHE A CA 1
ATOM 799 C C . PHE A 1 97 ? 12.133 2.655 -5.163 1.00 93.31 97 PHE A C 1
ATOM 801 O O . PHE A 1 97 ? 12.787 3.668 -5.409 1.00 93.31 97 PHE A O 1
ATOM 808 N N . SER A 1 98 ? 10.853 2.720 -4.810 1.00 94.12 98 SER A N 1
ATOM 809 C CA . SER A 1 98 ? 10.182 3.989 -4.548 1.00 94.12 98 SER A CA 1
ATOM 810 C C . SER A 1 98 ? 9.112 3.843 -3.477 1.00 94.12 98 SER A C 1
ATOM 812 O O . SER A 1 98 ? 8.405 2.842 -3.439 1.00 94.12 98 SER A O 1
ATOM 814 N N . ARG A 1 99 ? 8.971 4.864 -2.625 1.00 97.00 99 ARG A N 1
ATOM 815 C CA . ARG A 1 99 ? 7.899 4.932 -1.632 1.00 97.00 99 ARG A CA 1
ATOM 816 C C . ARG A 1 99 ? 6.833 5.923 -2.067 1.00 97.00 99 ARG A C 1
ATOM 818 O O . ARG A 1 99 ? 7.148 7.068 -2.399 1.00 97.00 99 ARG A O 1
ATOM 825 N N . TYR A 1 100 ? 5.577 5.506 -1.997 1.00 98.12 100 TYR A N 1
ATOM 826 C CA . TYR A 1 100 ? 4.418 6.366 -2.210 1.00 98.12 100 TYR A CA 1
ATOM 827 C C . TYR A 1 100 ? 3.546 6.378 -0.962 1.00 98.12 100 TYR A C 1
ATOM 829 O O . TYR A 1 100 ? 3.330 5.345 -0.336 1.00 98.12 100 TYR A O 1
ATOM 837 N N . THR A 1 101 ? 3.056 7.553 -0.582 1.00 98.44 101 THR A N 1
ATOM 838 C CA . THR A 1 101 ? 2.194 7.720 0.590 1.00 98.44 101 THR A CA 1
ATOM 839 C C . THR A 1 101 ? 0.878 8.350 0.178 1.00 98.44 101 THR A C 1
ATOM 841 O O . THR A 1 101 ? 0.866 9.280 -0.623 1.00 98.44 101 THR A O 1
ATOM 844 N N . LYS A 1 102 ? -0.203 7.894 0.804 1.00 98.25 102 LYS A N 1
ATOM 845 C CA . LYS A 1 102 ? -1.503 8.554 0.799 1.00 98.25 102 LYS A CA 1
ATOM 846 C C . LYS A 1 102 ? -2.001 8.737 2.225 1.00 98.25 102 LYS A C 1
ATOM 848 O O . LYS A 1 102 ? -1.708 7.934 3.113 1.00 98.25 102 LYS A O 1
ATOM 853 N N . PHE A 1 103 ? -2.764 9.797 2.437 1.00 97.69 103 PHE A N 1
ATOM 854 C CA . PHE A 1 103 ? -3.439 10.085 3.693 1.00 97.69 103 PHE A CA 1
ATOM 855 C C . PHE A 1 103 ? -4.944 9.945 3.473 1.00 97.69 103 PHE A C 1
ATOM 857 O O . PHE A 1 103 ? -5.532 10.736 2.746 1.00 97.69 103 PHE A O 1
ATOM 864 N N . VAL A 1 104 ? -5.554 8.920 4.066 1.00 97.00 104 VAL A N 1
ATOM 865 C CA . VAL A 1 104 ? -6.981 8.612 3.915 1.00 97.00 104 VAL A CA 1
ATOM 866 C C . VAL A 1 104 ? -7.741 9.155 5.128 1.00 97.00 104 VAL A C 1
ATOM 868 O O . VAL A 1 104 ? -7.519 8.661 6.237 1.00 97.00 104 VAL A O 1
ATOM 871 N N . PRO A 1 105 ? -8.621 10.159 4.967 1.00 94.94 105 PRO A N 1
ATOM 872 C CA . PRO A 1 105 ? -9.459 10.644 6.059 1.00 94.94 105 PRO A CA 1
ATOM 873 C C . PRO A 1 105 ? -10.526 9.607 6.427 1.00 94.94 105 PRO A C 1
ATOM 875 O O . PRO A 1 105 ? -11.229 9.106 5.550 1.00 94.94 105 PRO A O 1
ATOM 878 N N . LEU A 1 106 ? -10.690 9.314 7.717 1.00 91.88 106 LEU A N 1
ATOM 879 C CA . LEU A 1 106 ? -11.725 8.415 8.218 1.00 91.88 106 LEU A CA 1
ATOM 880 C C . LEU A 1 106 ? -12.165 8.821 9.627 1.00 91.88 106 LEU A C 1
ATOM 882 O O . LEU A 1 106 ? -11.354 8.878 10.542 1.00 91.88 106 LEU A O 1
ATOM 886 N N . ALA A 1 107 ? -13.462 9.094 9.800 1.00 85.62 107 ALA A N 1
ATOM 887 C CA . ALA A 1 107 ? -14.096 9.367 1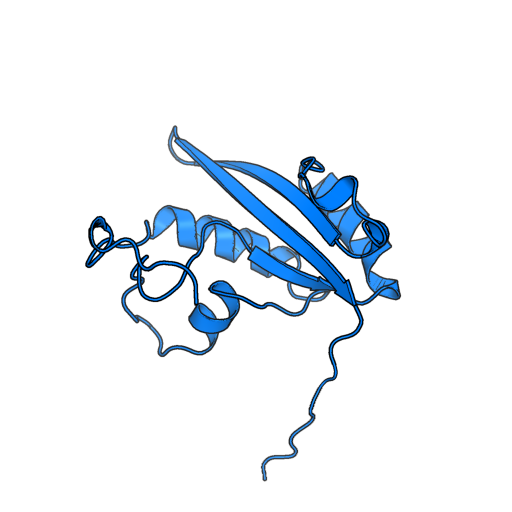1.097 1.00 85.62 107 ALA A CA 1
ATOM 888 C C . ALA A 1 107 ? -13.382 10.417 11.987 1.00 85.62 107 ALA A C 1
ATOM 890 O O . ALA A 1 107 ? -13.376 10.302 13.208 1.00 85.62 107 ALA A O 1
ATOM 891 N N . GLY A 1 108 ? -12.807 11.464 11.384 1.00 87.25 108 GLY A N 1
ATOM 892 C CA . GLY A 1 108 ? -12.089 12.524 12.110 1.00 87.25 108 GLY A CA 1
ATOM 893 C C . GLY A 1 108 ? -10.604 12.235 12.354 1.00 87.25 108 GLY A C 1
ATOM 894 O O . GLY A 1 108 ? -9.899 13.095 12.877 1.00 87.25 108 GLY A O 1
ATOM 895 N N . GLU A 1 109 ? -10.117 11.075 11.922 1.00 91.25 109 GLU A N 1
ATOM 896 C CA . GLU A 1 109 ? -8.706 10.710 11.897 1.00 91.25 109 GLU A CA 1
ATOM 897 C C . GLU A 1 109 ? -8.179 10.635 10.459 1.00 91.25 109 GLU A C 1
ATOM 899 O O . GLU A 1 109 ? -8.934 10.653 9.483 1.00 91.25 109 GLU A O 1
ATOM 904 N N . THR A 1 110 ? -6.857 10.535 10.327 1.00 94.44 110 THR A N 1
ATOM 905 C CA . THR A 1 110 ? -6.188 10.362 9.038 1.00 94.44 110 THR A CA 1
ATOM 906 C C . THR A 1 110 ? -5.308 9.125 9.088 1.00 94.44 110 THR A C 1
ATOM 908 O O . THR A 1 110 ? -4.307 9.077 9.807 1.00 94.44 110 THR A O 1
ATOM 911 N N . ILE A 1 111 ? -5.639 8.134 8.266 1.00 96.31 111 ILE A N 1
ATOM 912 C CA . ILE A 1 111 ? -4.865 6.907 8.130 1.00 96.31 111 ILE A CA 1
ATOM 913 C C . ILE A 1 111 ? -3.817 7.093 7.038 1.00 96.31 111 ILE A C 1
ATOM 915 O O . ILE A 1 111 ? -4.123 7.256 5.859 1.00 96.31 111 ILE A O 1
ATOM 919 N N . LYS A 1 112 ? -2.544 7.049 7.434 1.00 97.25 112 LYS A N 1
ATOM 920 C CA . LYS A 1 112 ? -1.423 7.020 6.492 1.00 97.25 112 LYS A CA 1
ATOM 921 C C . LYS A 1 112 ? -1.253 5.619 5.904 1.00 97.25 112 LYS A C 1
ATOM 923 O O . LYS A 1 112 ? -0.971 4.681 6.661 1.00 97.25 112 LYS A O 1
ATOM 928 N N . VAL A 1 113 ? -1.329 5.522 4.580 1.00 98.19 113 VAL A N 1
ATOM 929 C CA . VAL A 1 113 ? -1.008 4.333 3.780 1.00 98.19 113 VAL A CA 1
ATOM 930 C C . VAL A 1 113 ? 0.334 4.569 3.095 1.00 98.19 113 VAL A C 1
ATOM 932 O O . VAL A 1 113 ? 0.533 5.610 2.472 1.00 98.19 113 VAL A O 1
ATOM 935 N N . MET A 1 114 ? 1.277 3.641 3.256 1.00 98.25 114 MET A N 1
ATOM 936 C CA . MET A 1 114 ? 2.609 3.704 2.649 1.00 98.25 114 MET A CA 1
ATOM 937 C C . MET A 1 114 ? 2.817 2.467 1.787 1.00 98.25 114 MET A C 1
ATOM 939 O O . MET A 1 114 ? 2.663 1.357 2.284 1.00 98.25 114 MET A O 1
ATOM 943 N N . LEU A 1 115 ? 3.178 2.672 0.527 1.00 98.31 115 LEU A N 1
ATOM 944 C CA . LEU A 1 115 ? 3.509 1.621 -0.424 1.00 98.31 115 LEU A CA 1
ATOM 945 C C . LEU A 1 115 ? 5.007 1.670 -0.709 1.00 98.31 115 LEU A C 1
ATOM 947 O O . LEU A 1 115 ? 5.509 2.697 -1.176 1.00 98.31 115 LEU A O 1
ATOM 951 N N . ASP A 1 116 ? 5.686 0.563 -0.445 1.00 97.25 116 ASP A N 1
ATOM 952 C CA . ASP A 1 116 ? 7.087 0.327 -0.770 1.00 97.25 116 ASP A CA 1
ATOM 953 C C . ASP A 1 116 ? 7.165 -0.501 -2.040 1.00 97.25 116 ASP A C 1
ATOM 955 O O . ASP A 1 116 ? 6.877 -1.694 -2.050 1.00 97.25 116 ASP A O 1
ATOM 959 N N . ILE A 1 117 ? 7.506 0.171 -3.135 1.00 96.88 117 ILE A N 1
ATOM 960 C CA . ILE A 1 117 ? 7.419 -0.375 -4.483 1.00 96.88 117 ILE A CA 1
ATOM 961 C C . ILE A 1 117 ? 8.808 -0.788 -4.946 1.00 96.88 117 ILE A C 1
ATOM 963 O O . ILE A 1 117 ? 9.671 0.067 -5.163 1.00 96.88 117 ILE A O 1
ATOM 967 N N . PHE A 1 118 ? 8.985 -2.088 -5.152 1.00 95.69 118 PHE A N 1
ATOM 968 C CA . PHE A 1 118 ? 10.173 -2.703 -5.729 1.00 95.69 118 PHE A CA 1
ATOM 969 C C . PHE A 1 118 ? 9.917 -3.026 -7.207 1.00 95.69 118 PHE A C 1
ATOM 971 O O . PHE A 1 118 ? 8.990 -3.761 -7.546 1.00 95.69 118 PHE A O 1
ATOM 978 N N . VAL A 1 119 ? 10.723 -2.458 -8.102 1.00 95.06 119 VAL A N 1
ATOM 979 C CA . VAL A 1 119 ? 10.598 -2.653 -9.553 1.00 95.06 119 VAL A CA 1
ATOM 980 C C . VAL A 1 119 ? 11.471 -3.831 -9.970 1.00 95.06 119 VAL A C 1
ATOM 982 O O . VAL A 1 119 ? 12.658 -3.672 -10.256 1.00 95.06 119 VAL A O 1
ATOM 985 N N . GLU A 1 120 ? 10.876 -5.019 -9.972 1.00 92.62 120 GLU A N 1
ATOM 986 C CA . GLU A 1 120 ? 11.543 -6.289 -10.250 1.00 92.62 120 GLU A CA 1
ATOM 987 C C . GLU A 1 120 ? 10.520 -7.322 -10.742 1.00 92.62 120 GLU A C 1
ATOM 989 O O . GLU A 1 120 ? 9.359 -7.330 -10.325 1.00 92.62 120 GLU A O 1
ATOM 994 N N . GLU A 1 121 ? 10.944 -8.216 -11.635 1.00 89.62 121 GLU A N 1
ATOM 995 C CA . GLU A 1 121 ? 10.139 -9.380 -11.991 1.00 89.62 121 GLU A CA 1
ATOM 996 C C . GLU A 1 121 ? 10.341 -10.501 -10.965 1.00 89.62 121 GLU A C 1
ATOM 998 O O . GLU A 1 121 ? 11.421 -11.078 -10.859 1.00 89.62 121 GLU A O 1
ATOM 1003 N N . VAL A 1 122 ? 9.278 -10.835 -10.230 1.00 88.00 122 VAL A N 1
ATOM 1004 C CA . VAL A 1 122 ? 9.293 -11.942 -9.267 1.00 88.00 122 VAL A CA 1
ATOM 1005 C C . VAL A 1 122 ? 9.015 -13.266 -9.995 1.00 88.00 122 VAL A C 1
ATOM 1007 O O . VAL A 1 122 ? 7.966 -13.393 -10.641 1.00 88.00 122 VAL A O 1
ATOM 1010 N N . PRO A 1 123 ? 9.899 -14.281 -9.889 1.00 85.06 123 PRO A N 1
ATOM 1011 C CA . PRO A 1 123 ? 9.661 -15.593 -10.478 1.00 85.06 123 PRO A CA 1
ATOM 1012 C C . PRO A 1 123 ? 8.367 -16.216 -9.948 1.00 85.06 123 PRO A C 1
ATOM 1014 O O . PRO A 1 123 ? 8.167 -16.338 -8.741 1.00 85.06 123 PRO A O 1
ATOM 1017 N N . THR A 1 124 ? 7.488 -16.640 -10.853 1.00 79.69 124 THR A N 1
ATOM 1018 C CA . THR A 1 124 ? 6.230 -17.302 -10.491 1.00 79.69 124 THR A CA 1
ATOM 1019 C C . THR A 1 124 ? 6.382 -18.810 -10.641 1.00 79.69 124 THR A C 1
ATOM 1021 O O . THR A 1 124 ? 6.727 -19.302 -11.714 1.00 79.69 124 THR A O 1
ATOM 1024 N N . LEU A 1 125 ? 6.094 -19.555 -9.574 1.00 79.12 125 LEU A N 1
ATOM 1025 C CA . LEU A 1 125 ? 5.983 -21.009 -9.636 1.00 79.12 125 LEU A CA 1
ATOM 1026 C C . LEU A 1 125 ? 4.532 -21.388 -9.934 1.00 79.12 125 LEU A C 1
ATOM 1028 O O . LEU A 1 125 ? 3.656 -21.242 -9.084 1.00 79.12 125 LEU A O 1
ATOM 1032 N N . THR A 1 126 ? 4.270 -21.914 -11.128 1.00 71.38 126 THR A N 1
ATOM 1033 C CA . THR A 1 126 ? 2.992 -22.556 -11.441 1.00 71.38 126 THR A CA 1
ATOM 1034 C C . THR A 1 126 ? 3.039 -24.008 -10.981 1.00 71.38 126 THR A C 1
ATOM 1036 O O . THR A 1 126 ? 3.549 -24.899 -11.653 1.00 71.38 126 THR A O 1
ATOM 1039 N N . SER A 1 127 ? 2.512 -24.260 -9.787 1.00 66.94 127 SER A N 1
ATOM 1040 C CA . SER A 1 127 ? 2.271 -25.620 -9.320 1.00 66.94 127 SER A CA 1
ATOM 1041 C C . SER A 1 127 ? 0.965 -26.127 -9.932 1.00 66.94 127 SER A C 1
ATOM 1043 O O . SER A 1 127 ? -0.115 -25.755 -9.473 1.00 66.94 127 SER A O 1
ATOM 1045 N N . SER A 1 128 ? 1.045 -27.027 -10.912 1.00 58.94 128 SER A N 1
ATOM 1046 C CA . SER A 1 128 ? -0.069 -27.909 -11.267 1.00 58.94 128 SER A CA 1
ATOM 1047 C C . SER A 1 128 ? -0.271 -28.914 -10.127 1.00 58.94 128 SER A C 1
ATOM 1049 O O . SER A 1 128 ? 0.226 -30.040 -10.187 1.00 58.94 128 SER A O 1
ATOM 1051 N N . ARG A 1 129 ? -0.909 -28.498 -9.028 1.00 49.22 129 ARG A N 1
ATOM 1052 C CA . ARG A 1 129 ? -1.359 -29.474 -8.030 1.00 49.22 129 ARG A CA 1
ATOM 1053 C C . ARG A 1 129 ? -2.517 -30.264 -8.664 1.00 49.22 129 ARG A C 1
ATOM 1055 O O . ARG A 1 129 ? -3.429 -29.609 -9.167 1.00 49.22 129 ARG A O 1
ATOM 1062 N N . PRO A 1 130 ? -2.437 -31.607 -8.720 1.00 51.38 130 PRO A N 1
ATOM 1063 C CA . PRO A 1 130 ? -3.543 -32.449 -9.169 1.00 51.38 130 PRO A CA 1
ATOM 1064 C C . PRO A 1 130 ? -4.738 -32.377 -8.214 1.00 51.38 130 PRO A C 1
ATOM 1066 O O . PRO A 1 130 ? -4.529 -32.029 -7.026 1.00 51.38 130 PRO A O 1
#

Foldseek 3Di:
DPPQPPVQVPPADDVVLVVVQVVVCVQCVVFKDWDFQVVVVVVDDPPDTGGCRVGPPLATEIEGELVCVVVSVVVCVVVVWDWDDDPLCPDVVNVQWTKIWDWPDDPNDTRIYIYIYGHDDDDDDDDPDD

Secondary structure (DSSP, 8-state):
-----GGGTTPBPPHHHHHHHHHHHHTTTTTEEE-HHHHHHHHSPTT---BTTT---SSEEEEE-HHHHHHHHHHHHHTT-EEEP-GGGGSTTGGGEEEEEEEEEETTEEEEEEEEEEE--PPP------